Protein AF-A0AAU2CHW8-F1 (afdb_monomer)

Solvent-accessible surface area (backbone atoms only — not comparable to full-atom values): 8306 Å² total; per-residue (Å²): 137,83,78,81,57,78,67,52,57,54,48,60,49,63,42,51,40,64,53,56,62,88,56,48,46,66,52,32,71,72,36,57,70,58,35,53,54,50,44,50,54,51,46,71,40,58,71,28,59,105,87,46,70,62,48,74,72,49,54,31,36,37,32,44,43,29,50,51,45,27,52,49,20,48,76,70,69,36,61,70,60,23,45,52,32,44,45,32,25,34,56,43,38,39,75,64,69,38,67,74,27,50,69,57,46,53,64,48,59,35,68,33,52,74,67,54,24,51,49,53,20,53,46,29,53,78,30,35,64,28,18,44,79,45,44,76,43,38,78,37,83,78,31,37,70,55,40,19,48,20,19,44,63,37,60,56,133

Structure (mmCIF, N/CA/C/O backbone):
data_AF-A0AAU2CHW8-F1
#
_entry.id   AF-A0AAU2CHW8-F1
#
loop_
_atom_site.group_PDB
_atom_site.id
_atom_site.type_symbol
_atom_site.label_atom_id
_atom_site.label_alt_id
_atom_site.label_comp_id
_atom_site.label_asym_id
_atom_site.label_entity_id
_atom_site.label_seq_id
_atom_site.pdbx_PDB_ins_code
_atom_site.Cartn_x
_atom_site.Cartn_y
_atom_site.Cartn_z
_atom_site.occupancy
_atom_site.B_iso_or_equiv
_atom_site.auth_seq_id
_atom_site.auth_comp_id
_atom_site.auth_asym_id
_atom_site.auth_atom_id
_atom_site.pdbx_PDB_model_num
ATOM 1 N N . MET A 1 1 ? 31.850 2.167 -10.866 1.00 32.88 1 MET A N 1
ATOM 2 C CA . MET A 1 1 ? 30.755 1.998 -11.837 1.00 32.88 1 MET A CA 1
ATOM 3 C C . MET A 1 1 ? 30.370 0.536 -11.796 1.00 32.88 1 MET A C 1
ATOM 5 O O . MET A 1 1 ? 31.093 -0.278 -12.354 1.00 32.88 1 MET A O 1
ATOM 9 N N . ALA A 1 2 ? 29.361 0.201 -10.999 1.00 36.66 2 ALA A N 1
ATOM 10 C CA . ALA A 1 2 ? 28.801 -1.142 -10.957 1.00 36.66 2 ALA A CA 1
ATOM 11 C C . ALA A 1 2 ? 27.561 -1.095 -11.848 1.00 36.66 2 ALA A C 1
ATOM 13 O O . ALA A 1 2 ? 26.618 -0.382 -11.526 1.00 36.66 2 ALA A O 1
ATOM 14 N N . GLY A 1 3 ? 27.641 -1.730 -13.015 1.00 34.09 3 GLY A N 1
ATOM 15 C CA . GLY A 1 3 ? 26.483 -1.918 -13.877 1.00 34.09 3 GLY A CA 1
ATOM 16 C C . GLY A 1 3 ? 25.624 -3.019 -13.276 1.00 34.09 3 GLY A C 1
ATOM 17 O O . GLY A 1 3 ? 26.113 -4.141 -13.137 1.00 34.09 3 GLY A O 1
ATOM 18 N N . GLY A 1 4 ? 24.390 -2.680 -12.900 1.00 43.09 4 GLY A N 1
ATOM 19 C CA . GLY A 1 4 ? 23.334 -3.674 -12.732 1.00 43.09 4 GLY A CA 1
ATOM 20 C C . GLY A 1 4 ? 23.182 -4.420 -14.053 1.00 43.09 4 GLY A C 1
ATOM 21 O O . GLY A 1 4 ? 23.253 -3.811 -15.126 1.00 43.09 4 GLY A O 1
ATOM 22 N N . HIS A 1 5 ? 23.120 -5.745 -13.993 1.00 44.09 5 HIS A N 1
ATOM 23 C CA . HIS A 1 5 ? 23.019 -6.546 -15.201 1.00 44.09 5 HIS A CA 1
ATOM 24 C C . HIS A 1 5 ? 21.601 -6.372 -15.775 1.00 44.09 5 HIS A C 1
ATOM 26 O O . HIS A 1 5 ? 20.646 -6.350 -15.009 1.00 44.09 5 HIS A O 1
ATOM 32 N N . PRO A 1 6 ? 21.411 -6.322 -17.105 1.00 43.66 6 PRO A N 1
ATOM 33 C CA . PRO A 1 6 ? 20.080 -6.237 -17.730 1.00 43.66 6 PRO A CA 1
ATOM 34 C C . PRO A 1 6 ? 19.120 -7.369 -17.321 1.00 43.66 6 PRO A C 1
ATOM 36 O O . PRO A 1 6 ? 17.905 -7.238 -17.419 1.00 43.66 6 PRO A O 1
ATOM 39 N N . GLU A 1 7 ? 19.677 -8.491 -16.862 1.00 49.03 7 GLU A N 1
ATOM 40 C CA . GLU A 1 7 ? 18.938 -9.642 -16.336 1.00 49.03 7 GLU A CA 1
ATOM 41 C C . GLU A 1 7 ? 18.292 -9.341 -14.972 1.00 49.03 7 GLU A C 1
ATOM 43 O O . GLU A 1 7 ? 17.272 -9.940 -14.636 1.00 49.03 7 GLU A O 1
ATOM 48 N N . ASP A 1 8 ? 18.815 -8.369 -14.216 1.00 52.50 8 ASP A N 1
ATOM 49 C CA . ASP A 1 8 ? 18.234 -7.939 -12.945 1.00 52.50 8 ASP A CA 1
ATOM 50 C C . ASP A 1 8 ? 16.863 -7.283 -13.183 1.00 52.50 8 ASP A C 1
ATOM 52 O O . ASP A 1 8 ? 15.917 -7.575 -12.460 1.00 52.50 8 ASP A O 1
ATOM 56 N N . TYR A 1 9 ? 16.678 -6.509 -14.254 1.00 48.00 9 TYR A N 1
ATOM 57 C CA . TYR A 1 9 ? 15.407 -5.839 -14.557 1.00 48.00 9 TYR A CA 1
ATOM 58 C C . TYR A 1 9 ? 14.233 -6.810 -14.796 1.00 48.00 9 TYR A C 1
ATOM 60 O O . TYR A 1 9 ? 13.176 -6.697 -14.163 1.00 48.00 9 TYR A O 1
ATOM 68 N N . GLU A 1 10 ? 14.417 -7.808 -15.672 1.00 49.16 10 GLU A N 1
ATOM 69 C CA . GLU A 1 10 ? 13.383 -8.821 -15.944 1.00 49.16 10 GLU A CA 1
ATOM 70 C C . GLU A 1 10 ? 13.081 -9.673 -14.701 1.00 49.16 10 GLU A C 1
ATOM 72 O O . GLU A 1 10 ? 11.930 -10.067 -14.482 1.00 49.16 10 GLU A O 1
ATOM 77 N N . ILE A 1 11 ? 14.087 -9.914 -13.853 1.00 52.34 11 ILE A N 1
ATOM 78 C CA . ILE A 1 11 ? 13.945 -10.682 -12.611 1.00 52.34 11 ILE A CA 1
ATOM 79 C C . ILE A 1 11 ? 13.248 -9.859 -11.511 1.00 52.34 11 ILE A C 1
ATOM 81 O O . ILE A 1 11 ? 12.414 -10.402 -10.786 1.00 52.34 11 ILE A O 1
ATOM 85 N N . HIS A 1 12 ? 13.521 -8.560 -11.385 1.00 52.84 12 HIS A N 1
ATOM 86 C CA . HIS A 1 12 ? 13.036 -7.762 -10.253 1.00 52.84 12 HIS A CA 1
ATOM 87 C C . HIS A 1 12 ? 11.622 -7.215 -10.470 1.00 52.84 12 HIS A C 1
ATOM 89 O O . HIS A 1 12 ? 10.838 -7.192 -9.532 1.00 52.84 12 HIS A O 1
ATOM 95 N N . VAL A 1 13 ? 11.234 -6.834 -11.687 1.00 57.09 13 VAL A N 1
ATOM 96 C CA . VAL A 1 13 ? 9.884 -6.283 -11.926 1.00 57.09 13 VAL A CA 1
ATOM 97 C C . VAL A 1 13 ? 8.957 -7.344 -12.525 1.00 57.09 13 VAL A C 1
ATOM 99 O O . VAL A 1 13 ? 7.836 -7.544 -12.055 1.00 57.09 13 VAL A O 1
ATOM 102 N N . GLY A 1 14 ? 9.442 -8.089 -13.522 1.00 56.78 14 GLY A N 1
ATOM 103 C CA . GLY A 1 14 ? 8.642 -9.068 -14.260 1.00 56.78 14 GLY A CA 1
ATOM 104 C C . GLY A 1 14 ? 8.413 -10.396 -13.530 1.00 56.78 14 GLY A C 1
ATOM 105 O O . GLY A 1 14 ? 7.336 -10.983 -13.663 1.00 56.78 14 GLY A O 1
ATOM 106 N N . VAL A 1 15 ? 9.397 -10.890 -12.766 1.00 58.00 15 VAL A N 1
ATOM 107 C CA . VAL A 1 15 ? 9.295 -12.172 -12.037 1.00 58.00 15 VAL A CA 1
ATOM 108 C C . VAL A 1 15 ? 8.753 -11.988 -10.615 1.00 58.00 15 VAL A C 1
ATOM 110 O O . VAL A 1 15 ? 7.908 -12.786 -10.208 1.00 58.00 15 VAL A O 1
ATOM 113 N N . LEU A 1 16 ? 9.141 -10.934 -9.880 1.00 60.88 16 LEU A N 1
ATOM 114 C CA . LEU A 1 16 ? 8.608 -10.679 -8.527 1.00 60.88 16 LEU A CA 1
ATOM 115 C C . LEU A 1 16 ? 7.103 -10.400 -8.530 1.00 60.88 16 LEU A C 1
ATOM 117 O O . LEU A 1 16 ? 6.380 -10.999 -7.742 1.00 60.88 16 LEU A O 1
ATOM 121 N N . ALA A 1 17 ? 6.597 -9.609 -9.480 1.00 61.16 17 ALA A N 1
ATOM 122 C CA . ALA A 1 17 ? 5.157 -9.363 -9.611 1.00 61.16 17 ALA A CA 1
ATOM 123 C C . ALA A 1 17 ? 4.343 -10.619 -9.994 1.00 61.16 17 ALA A C 1
ATOM 125 O O . ALA A 1 17 ? 3.111 -10.598 -9.988 1.00 61.16 17 ALA A O 1
ATOM 126 N N . ARG A 1 18 ? 5.019 -11.716 -10.358 1.00 64.88 18 ARG A N 1
ATOM 127 C CA . ARG A 1 18 ? 4.413 -13.009 -10.708 1.00 64.88 18 ARG A CA 1
ATOM 128 C C . ARG A 1 18 ? 4.633 -14.083 -9.642 1.00 64.88 18 ARG A C 1
ATOM 130 O O . ARG A 1 18 ? 4.143 -15.198 -9.817 1.00 64.88 18 ARG A O 1
ATOM 137 N N . LEU A 1 19 ? 5.361 -13.777 -8.567 1.00 68.50 19 LEU A N 1
ATOM 138 C CA . LEU A 1 19 ? 5.589 -14.707 -7.467 1.00 68.50 19 LEU A CA 1
ATOM 139 C C . LEU A 1 19 ? 4.326 -14.845 -6.616 1.00 68.50 19 LEU A C 1
ATOM 141 O O . LEU A 1 19 ? 3.732 -13.861 -6.180 1.00 68.50 19 LEU A O 1
ATOM 145 N N . ASP A 1 20 ? 3.931 -16.094 -6.374 1.00 72.25 20 ASP A N 1
ATOM 146 C CA . ASP A 1 20 ? 2.780 -16.422 -5.537 1.00 72.25 20 ASP A CA 1
ATOM 147 C C . ASP A 1 20 ? 3.011 -15.931 -4.100 1.00 72.25 20 ASP A C 1
ATOM 149 O O . ASP A 1 20 ? 4.027 -16.248 -3.473 1.00 72.25 20 ASP A O 1
ATOM 153 N N . ILE A 1 21 ? 2.041 -15.191 -3.561 1.00 74.25 21 ILE A N 1
ATOM 154 C CA . ILE A 1 21 ? 2.066 -14.659 -2.197 1.00 74.25 21 ILE A CA 1
ATOM 155 C C . ILE A 1 21 ? 2.241 -15.760 -1.145 1.00 74.25 21 ILE A C 1
ATOM 157 O O . ILE A 1 21 ? 2.927 -15.556 -0.147 1.00 74.25 21 ILE A O 1
ATOM 161 N N . GLN A 1 22 ? 1.695 -16.955 -1.400 1.00 73.50 22 GLN A N 1
ATOM 162 C CA . GLN A 1 22 ? 1.808 -18.107 -0.498 1.00 73.50 22 GLN A CA 1
ATOM 163 C C . GLN A 1 22 ? 3.248 -18.625 -0.374 1.00 73.50 22 GLN A C 1
ATOM 165 O O . GLN A 1 22 ? 3.569 -19.361 0.558 1.00 73.50 22 GLN A O 1
ATOM 170 N N . GLN A 1 23 ? 4.123 -18.245 -1.307 1.00 78.06 23 GLN A N 1
ATOM 171 C CA . GLN A 1 23 ? 5.549 -18.556 -1.278 1.00 78.06 23 GLN A CA 1
ATOM 172 C C . GLN A 1 23 ? 6.377 -17.335 -0.875 1.00 78.06 23 GLN A C 1
ATOM 174 O O . GLN A 1 23 ? 7.314 -17.472 -0.088 1.00 78.06 23 GLN A O 1
ATOM 179 N N . ALA A 1 24 ? 6.022 -16.152 -1.384 1.00 80.25 24 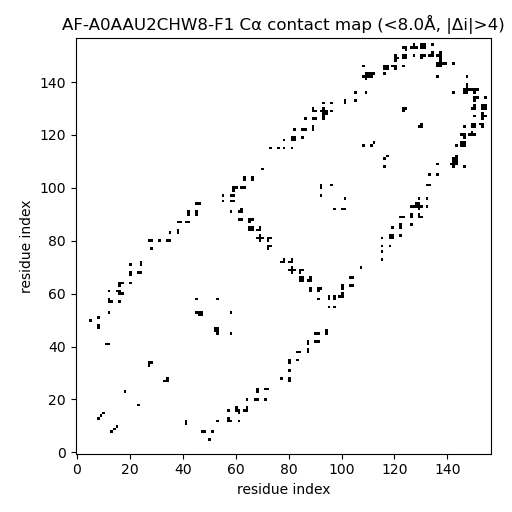ALA A N 1
ATOM 180 C CA . ALA A 1 24 ? 6.747 -14.913 -1.140 1.00 80.25 24 ALA A CA 1
ATOM 181 C C . ALA A 1 24 ? 6.646 -14.444 0.318 1.00 80.25 24 ALA A C 1
ATOM 183 O O . ALA A 1 24 ? 7.680 -14.184 0.927 1.00 80.25 24 ALA A O 1
ATOM 184 N N . GLY A 1 25 ? 5.443 -14.405 0.904 1.00 80.44 25 GLY A N 1
ATOM 185 C CA . GLY A 1 25 ? 5.237 -13.938 2.282 1.00 80.44 25 GLY A CA 1
ATOM 186 C C . GLY A 1 25 ? 6.107 -14.690 3.300 1.00 80.44 25 GLY A C 1
ATOM 187 O O . GLY A 1 25 ? 6.966 -14.076 3.933 1.00 80.44 25 GLY A O 1
ATOM 188 N N . PRO A 1 26 ? 6.005 -16.032 3.381 1.00 83.50 26 PRO A N 1
ATOM 189 C CA . PRO A 1 26 ? 6.829 -16.824 4.296 1.00 83.50 26 PRO A CA 1
ATOM 190 C C . PRO A 1 26 ? 8.336 -16.783 4.002 1.00 83.50 26 PRO A C 1
ATOM 192 O O . PRO A 1 26 ? 9.145 -17.114 4.871 1.00 83.50 26 PRO A O 1
ATOM 195 N N . ALA A 1 27 ? 8.742 -16.477 2.765 1.00 82.62 27 ALA A N 1
ATOM 196 C CA . ALA A 1 27 ? 10.153 -16.331 2.417 1.00 82.62 27 ALA A CA 1
ATOM 197 C C . ALA A 1 27 ? 10.722 -15.002 2.931 1.00 82.62 27 ALA A C 1
ATOM 199 O O . ALA A 1 27 ? 11.821 -15.007 3.481 1.00 82.62 27 ALA A O 1
ATOM 200 N N . LEU A 1 28 ? 9.963 -13.910 2.806 1.00 82.38 28 LEU A N 1
ATOM 201 C CA . LEU A 1 28 ? 10.346 -12.589 3.310 1.00 82.38 28 LEU A CA 1
ATOM 202 C C . LEU A 1 28 ? 10.374 -12.552 4.841 1.00 82.38 28 LEU A C 1
ATOM 204 O O . LEU A 1 28 ? 11.334 -12.056 5.418 1.00 82.38 28 LEU A O 1
ATOM 208 N N . GLU A 1 29 ? 9.386 -13.164 5.496 1.00 83.12 29 GLU A N 1
ATOM 209 C CA . GLU A 1 29 ? 9.333 -13.278 6.963 1.00 83.12 29 GLU A CA 1
ATOM 210 C C . GLU A 1 29 ? 10.542 -14.052 7.529 1.00 83.12 29 GLU A C 1
ATOM 212 O O . GLU A 1 29 ? 11.044 -13.764 8.615 1.00 83.12 29 GLU A O 1
ATOM 217 N N . ARG A 1 30 ? 11.054 -15.046 6.785 1.00 87.31 30 ARG A N 1
ATOM 218 C CA . ARG A 1 30 ? 12.186 -15.878 7.226 1.00 87.31 30 ARG A CA 1
ATOM 219 C C . ARG A 1 30 ? 13.524 -15.137 7.202 1.00 87.31 30 ARG A C 1
ATOM 221 O O . ARG A 1 30 ? 14.404 -15.486 7.991 1.00 87.31 30 ARG A O 1
ATOM 228 N N . ASP A 1 31 ? 13.694 -14.176 6.300 1.00 86.25 31 ASP A N 1
ATOM 229 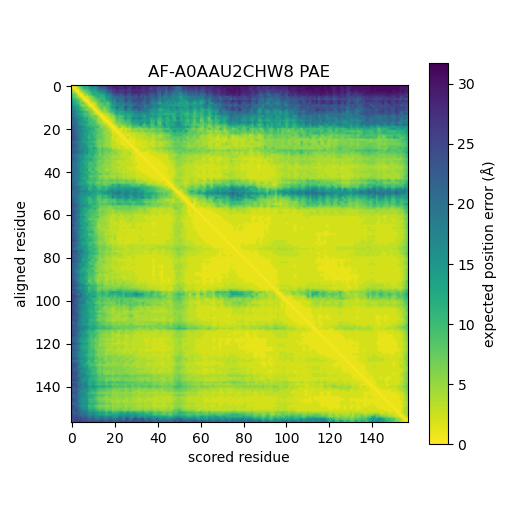C CA . ASP A 1 31 ? 14.916 -13.378 6.176 1.00 86.25 31 ASP A CA 1
ATOM 230 C C . ASP A 1 31 ? 14.575 -11.884 6.027 1.00 86.25 31 ASP A C 1
ATOM 232 O O . ASP A 1 31 ? 14.549 -11.355 4.911 1.00 86.25 31 ASP A O 1
ATOM 236 N N . PRO A 1 32 ? 14.338 -11.182 7.153 1.00 84.38 32 PRO A N 1
ATOM 237 C CA . PRO A 1 32 ? 13.968 -9.769 7.136 1.00 84.38 32 PRO A CA 1
ATOM 238 C C . PRO A 1 32 ? 15.019 -8.877 6.466 1.00 84.38 32 PRO A C 1
ATOM 240 O O . PRO A 1 32 ? 14.681 -7.914 5.784 1.00 84.38 32 PRO A O 1
ATOM 243 N N . ALA A 1 33 ? 16.310 -9.201 6.605 1.00 82.50 33 ALA A N 1
ATOM 244 C CA . ALA A 1 33 ? 17.376 -8.416 5.985 1.00 82.50 33 ALA A CA 1
ATOM 245 C C . ALA A 1 33 ? 17.326 -8.526 4.455 1.00 82.50 33 ALA A C 1
ATOM 247 O O . ALA A 1 33 ? 17.457 -7.520 3.751 1.00 82.50 33 ALA A O 1
ATOM 248 N N . GLN A 1 34 ? 17.096 -9.736 3.940 1.00 82.00 34 GLN A N 1
ATOM 249 C CA . GLN A 1 34 ? 16.883 -9.946 2.515 1.00 82.00 34 GLN A CA 1
ATOM 250 C C . GLN A 1 34 ? 15.577 -9.300 2.037 1.00 82.00 34 GLN A C 1
ATOM 252 O O . GLN A 1 34 ? 15.568 -8.707 0.958 1.00 82.00 34 GLN A O 1
ATOM 257 N N . ALA A 1 35 ? 14.506 -9.355 2.834 1.00 84.81 35 ALA A N 1
ATOM 258 C CA . ALA A 1 35 ? 13.232 -8.718 2.515 1.00 84.81 35 ALA A CA 1
ATOM 259 C C . ALA A 1 35 ? 13.369 -7.197 2.367 1.00 84.81 35 ALA A C 1
ATOM 261 O O . ALA A 1 35 ? 12.996 -6.657 1.326 1.00 84.81 35 ALA A O 1
ATOM 262 N N . HIS A 1 36 ? 13.990 -6.519 3.337 1.00 83.69 36 HIS A N 1
ATOM 263 C CA . HIS A 1 36 ? 14.272 -5.083 3.243 1.00 83.69 36 HIS A CA 1
ATOM 264 C C . HIS A 1 36 ? 15.150 -4.755 2.034 1.00 83.69 36 HIS A C 1
ATOM 266 O O . HIS A 1 36 ? 14.871 -3.806 1.305 1.00 83.69 36 HIS A O 1
ATOM 272 N N . SER A 1 37 ? 16.199 -5.545 1.776 1.00 82.88 37 SER A N 1
ATOM 273 C CA . SER A 1 37 ? 17.054 -5.321 0.605 1.00 82.88 37 SER A CA 1
ATOM 274 C C . SER A 1 37 ? 16.277 -5.451 -0.705 1.00 82.88 37 SER A C 1
ATOM 276 O O . SER A 1 37 ? 16.517 -4.675 -1.628 1.00 82.88 37 SER A O 1
ATOM 278 N N . LEU A 1 38 ? 15.360 -6.418 -0.793 1.00 85.94 38 LEU A N 1
ATOM 279 C CA . LEU A 1 38 ? 14.534 -6.648 -1.972 1.00 85.94 38 LEU A CA 1
ATOM 280 C C . LEU A 1 38 ? 13.528 -5.514 -2.187 1.00 85.94 38 LEU A C 1
ATOM 282 O O . LEU A 1 38 ? 13.440 -4.980 -3.288 1.00 85.94 3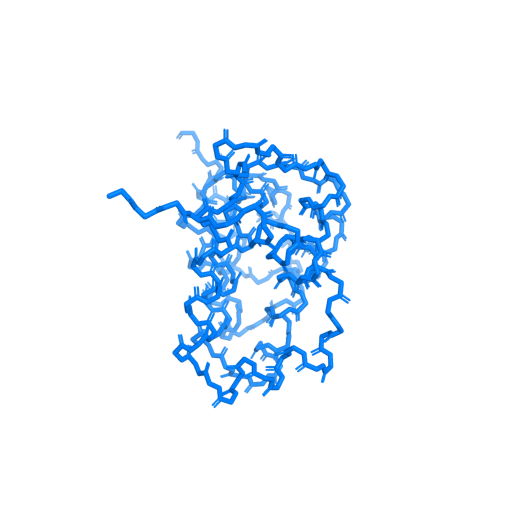8 LEU A O 1
ATOM 286 N N . LEU A 1 39 ? 12.786 -5.140 -1.144 1.00 88.56 39 LEU A N 1
ATOM 287 C CA . LEU A 1 39 ? 11.765 -4.091 -1.198 1.00 88.56 39 LEU A CA 1
ATOM 288 C C . LEU A 1 39 ? 12.377 -2.720 -1.500 1.00 88.56 39 LEU A C 1
ATOM 290 O O . LEU A 1 39 ? 11.840 -1.964 -2.312 1.00 88.56 39 LEU A O 1
ATOM 294 N N . ARG A 1 40 ? 13.555 -2.436 -0.936 1.00 86.12 40 ARG A N 1
ATOM 295 C CA . ARG A 1 40 ? 14.322 -1.230 -1.250 1.00 86.12 40 ARG A CA 1
ATOM 296 C C . ARG A 1 40 ? 14.812 -1.216 -2.692 1.00 86.12 40 ARG A C 1
ATOM 298 O O . ARG A 1 40 ? 14.617 -0.220 -3.381 1.00 86.12 40 ARG A O 1
ATOM 305 N N . ALA A 1 41 ? 15.400 -2.318 -3.162 1.00 84.44 41 ALA A N 1
ATOM 306 C CA . ALA A 1 41 ? 15.817 -2.432 -4.556 1.00 84.44 41 ALA A CA 1
ATOM 307 C C . ALA A 1 41 ? 14.616 -2.246 -5.495 1.00 84.44 41 ALA A C 1
ATOM 309 O O . ALA A 1 41 ? 14.716 -1.535 -6.488 1.00 84.44 41 ALA A O 1
ATOM 310 N N . LEU A 1 42 ? 13.456 -2.811 -5.157 1.00 85.12 42 LEU A N 1
ATOM 311 C CA . LEU A 1 42 ? 12.235 -2.642 -5.938 1.00 85.12 42 LEU A CA 1
ATOM 312 C C . LEU A 1 42 ? 11.745 -1.185 -5.941 1.00 85.12 42 LEU A C 1
ATOM 314 O O . LEU A 1 42 ? 11.324 -0.695 -6.983 1.00 85.12 42 LEU A O 1
ATOM 318 N N . ALA A 1 43 ? 11.824 -0.468 -4.817 1.00 86.56 43 ALA A N 1
ATOM 319 C CA . ALA A 1 43 ? 11.490 0.959 -4.757 1.00 86.56 43 ALA A CA 1
ATOM 320 C C . ALA A 1 43 ? 12.412 1.813 -5.646 1.00 86.56 43 ALA A C 1
ATOM 322 O O . ALA A 1 43 ? 11.943 2.732 -6.313 1.00 86.56 43 ALA A O 1
ATOM 323 N N . GLU A 1 44 ? 13.708 1.490 -5.697 1.00 85.75 44 GLU A N 1
ATOM 324 C CA . GLU A 1 44 ? 14.698 2.203 -6.519 1.00 85.75 44 GLU A CA 1
ATOM 325 C C . GLU A 1 44 ? 14.467 2.030 -8.032 1.00 85.75 44 GLU A C 1
ATOM 327 O O . GLU A 1 44 ? 14.885 2.885 -8.807 1.00 85.75 44 GLU A O 1
ATOM 332 N N . HIS A 1 45 ? 13.755 0.979 -8.453 1.00 84.00 45 HIS A N 1
ATOM 333 C CA . HIS A 1 45 ? 13.458 0.684 -9.862 1.00 84.00 45 HIS A CA 1
ATOM 334 C C . HIS A 1 45 ? 12.050 1.123 -10.299 1.00 84.00 45 HIS A C 1
ATOM 336 O O . HIS A 1 45 ? 11.533 0.619 -11.297 1.00 84.00 45 HIS A O 1
ATOM 342 N N . VAL A 1 46 ? 11.411 2.052 -9.578 1.00 82.38 46 VAL A N 1
ATOM 343 C CA . VAL A 1 46 ? 10.036 2.497 -9.875 1.00 82.38 46 VAL A CA 1
ATOM 344 C C . VAL A 1 46 ? 9.874 3.075 -11.288 1.00 82.38 46 VAL A C 1
ATOM 346 O O . VAL A 1 46 ? 8.873 2.795 -11.945 1.00 82.38 46 VAL A O 1
ATOM 349 N N . ASP A 1 47 ? 10.868 3.809 -11.791 1.00 78.75 47 ASP A N 1
ATOM 350 C CA . ASP A 1 47 ? 10.878 4.356 -13.159 1.00 78.75 47 ASP A CA 1
ATOM 351 C C . ASP A 1 47 ? 11.546 3.407 -14.176 1.00 78.75 47 ASP A C 1
ATOM 353 O O . ASP A 1 47 ? 11.545 3.649 -15.387 1.00 78.75 47 ASP A O 1
ATOM 357 N N . GLY A 1 48 ? 12.077 2.287 -13.688 1.00 73.00 48 GLY A N 1
ATOM 358 C CA . GLY A 1 48 ? 12.951 1.377 -14.413 1.00 73.00 48 GLY A CA 1
ATOM 359 C C . GLY A 1 48 ? 14.431 1.668 -14.190 1.00 73.00 48 GLY A C 1
ATOM 360 O O . GLY A 1 48 ? 14.804 2.267 -13.185 1.00 73.00 48 GLY A O 1
ATOM 361 N N . ASP A 1 49 ? 15.276 1.193 -15.102 1.00 72.56 49 ASP A N 1
ATOM 362 C CA . ASP A 1 49 ? 16.723 1.430 -15.075 1.00 72.56 49 ASP A CA 1
ATOM 363 C C . ASP A 1 49 ? 17.174 2.282 -16.277 1.00 72.56 49 ASP A C 1
ATOM 365 O O . ASP A 1 49 ? 16.374 2.658 -17.136 1.00 72.56 49 ASP A O 1
ATOM 369 N N . ASP A 1 50 ? 18.476 2.574 -16.364 1.00 63.59 50 ASP A N 1
ATOM 370 C CA . ASP A 1 50 ? 19.073 3.360 -17.458 1.00 63.59 50 ASP A CA 1
ATOM 371 C C . ASP A 1 50 ? 18.826 2.763 -18.866 1.00 63.59 50 ASP A C 1
ATOM 373 O O . ASP A 1 50 ? 19.097 3.410 -19.882 1.00 63.59 50 ASP A O 1
ATOM 377 N N . THR A 1 51 ? 18.338 1.523 -18.948 1.00 62.53 51 THR A N 1
ATOM 378 C CA . THR A 1 51 ? 18.149 0.749 -20.178 1.00 62.53 51 THR A CA 1
ATOM 379 C C . THR A 1 51 ? 16.702 0.325 -20.453 1.00 62.53 51 THR A C 1
ATOM 381 O O . THR A 1 51 ? 16.366 0.092 -21.617 1.00 62.53 51 THR A O 1
ATOM 384 N N . HIS A 1 52 ? 15.830 0.279 -19.444 1.00 65.25 52 HIS A N 1
ATOM 385 C CA . HIS A 1 52 ? 14.463 -0.225 -19.548 1.00 65.25 52 HIS A CA 1
ATOM 386 C C . HIS A 1 52 ? 13.488 0.605 -18.715 1.00 65.25 52 HIS A C 1
ATOM 388 O O . HIS A 1 52 ? 13.579 0.653 -17.493 1.00 65.25 52 HIS A O 1
ATOM 394 N N . MET A 1 53 ? 12.483 1.187 -19.375 1.00 70.31 53 MET A N 1
ATOM 395 C CA . MET A 1 53 ? 11.358 1.822 -18.685 1.00 70.31 53 MET A CA 1
ATOM 396 C C . MET A 1 53 ? 10.341 0.775 -18.243 1.00 70.31 53 MET A C 1
ATOM 398 O O . MET A 1 53 ? 9.921 -0.063 -19.052 1.00 70.31 53 MET A O 1
ATOM 402 N N . VAL A 1 54 ? 9.894 0.879 -16.989 1.00 74.94 54 VAL A N 1
ATOM 403 C CA . VAL A 1 54 ? 8.769 0.092 -16.462 1.00 74.94 54 VAL A CA 1
ATOM 404 C C . VAL A 1 54 ? 7.554 0.235 -17.374 1.00 74.94 54 VAL A C 1
ATOM 406 O O . VAL A 1 54 ? 7.172 1.324 -17.802 1.00 74.94 54 VAL A O 1
ATOM 409 N N . GLN A 1 55 ? 6.954 -0.903 -17.715 1.00 77.44 55 GLN A N 1
ATOM 410 C CA . GLN A 1 55 ? 5.722 -0.917 -18.484 1.00 77.44 55 GLN A CA 1
ATOM 411 C C . GLN A 1 55 ? 4.536 -0.683 -17.552 1.00 77.44 55 GLN A C 1
ATOM 413 O O . GLN A 1 55 ? 4.467 -1.228 -16.453 1.00 77.44 55 GLN A O 1
ATOM 418 N N . PHE A 1 56 ? 3.545 0.063 -18.035 1.00 71.88 56 PHE A N 1
ATOM 419 C CA . PHE A 1 56 ? 2.339 0.412 -17.278 1.00 71.88 56 PHE A CA 1
ATOM 420 C C . PHE A 1 56 ? 1.634 -0.822 -16.669 1.00 71.88 56 PHE A C 1
ATOM 422 O O . PHE A 1 56 ? 1.177 -0.798 -15.530 1.00 71.88 56 PHE A O 1
ATOM 429 N N . GLY A 1 57 ? 1.581 -1.937 -17.409 1.00 73.81 57 GLY A N 1
ATOM 430 C CA . GLY A 1 57 ? 0.995 -3.190 -16.917 1.00 73.81 57 GLY A CA 1
ATOM 431 C C . GLY A 1 57 ? 1.811 -3.873 -15.815 1.00 73.81 57 GLY A C 1
ATOM 432 O O . GLY A 1 57 ? 1.225 -4.458 -14.904 1.00 73.81 57 GLY A O 1
ATOM 433 N N . ASP A 1 58 ? 3.137 -3.761 -15.869 1.00 80.00 58 ASP A N 1
ATOM 434 C CA . ASP A 1 58 ? 4.031 -4.343 -14.869 1.00 80.00 58 ASP A CA 1
ATOM 435 C C . ASP A 1 58 ? 4.000 -3.524 -13.575 1.00 80.00 58 ASP A C 1
ATOM 437 O O . ASP A 1 58 ? 3.915 -4.102 -12.495 1.00 80.00 58 ASP A O 1
ATOM 441 N N . ALA A 1 59 ? 3.922 -2.191 -13.674 1.00 83.56 59 ALA A N 1
ATOM 442 C CA . ALA A 1 59 ? 3.709 -1.322 -12.517 1.00 83.56 59 ALA A CA 1
ATOM 443 C C . ALA A 1 59 ? 2.441 -1.698 -11.741 1.00 83.56 59 ALA A C 1
ATOM 445 O O . ALA A 1 59 ? 2.476 -1.862 -10.522 1.00 83.56 59 ALA A O 1
ATOM 446 N N . ALA A 1 60 ? 1.321 -1.914 -12.439 1.00 84.56 60 ALA A N 1
ATOM 447 C CA . ALA A 1 60 ? 0.089 -2.352 -11.790 1.00 84.56 60 ALA A CA 1
ATOM 448 C C . ALA A 1 60 ? 0.247 -3.713 -11.091 1.00 84.56 60 ALA A C 1
ATOM 450 O O . ALA A 1 60 ? -0.275 -3.901 -9.992 1.00 84.56 60 ALA A O 1
ATOM 451 N N . ALA A 1 61 ? 0.958 -4.657 -11.713 1.00 85.56 61 ALA A N 1
ATOM 452 C CA . ALA A 1 61 ? 1.199 -5.974 -11.135 1.00 85.56 61 ALA A CA 1
ATOM 453 C C . ALA A 1 61 ? 2.077 -5.893 -9.875 1.00 85.56 61 ALA A C 1
ATOM 455 O O . ALA A 1 61 ? 1.743 -6.521 -8.872 1.00 85.56 61 ALA A O 1
ATOM 456 N N . VAL A 1 62 ? 3.131 -5.071 -9.893 1.00 87.88 62 VAL A N 1
ATOM 457 C CA . VAL A 1 62 ? 3.998 -4.823 -8.731 1.00 87.88 62 VAL A CA 1
ATOM 458 C C . VAL A 1 62 ? 3.207 -4.227 -7.572 1.00 87.88 62 VAL A C 1
ATOM 460 O O . VAL A 1 62 ? 3.276 -4.745 -6.460 1.00 87.88 62 VAL A O 1
ATOM 463 N N . VAL A 1 63 ? 2.405 -3.186 -7.815 1.00 91.19 63 VAL A N 1
ATOM 464 C CA . VAL A 1 63 ? 1.610 -2.556 -6.749 1.00 91.19 63 VAL A CA 1
ATOM 465 C C . VAL A 1 63 ? 0.601 -3.547 -6.154 1.00 91.19 63 VAL A C 1
ATOM 467 O O . VAL A 1 63 ? 0.428 -3.600 -4.937 1.00 91.19 63 VAL A O 1
ATOM 470 N N . ILE A 1 64 ? -0.056 -4.362 -6.988 1.00 90.50 64 ILE A N 1
ATOM 471 C CA . ILE A 1 64 ? -0.991 -5.394 -6.511 1.00 90.50 64 ILE A CA 1
ATOM 472 C C . ILE A 1 64 ? -0.259 -6.442 -5.666 1.00 90.50 64 ILE A C 1
ATOM 474 O O . ILE A 1 64 ? -0.750 -6.801 -4.597 1.00 90.50 64 ILE A O 1
ATOM 478 N N . TRP A 1 65 ? 0.914 -6.895 -6.110 1.00 91.38 65 TRP A N 1
ATOM 479 C CA . TRP A 1 65 ? 1.731 -7.847 -5.364 1.00 91.38 65 TRP A CA 1
ATOM 480 C C . TRP A 1 65 ? 2.178 -7.274 -4.012 1.00 91.38 65 TRP A C 1
ATOM 482 O O . TRP A 1 65 ? 1.999 -7.922 -2.986 1.00 91.38 65 TRP A O 1
ATOM 492 N N . LEU A 1 66 ? 2.651 -6.025 -3.972 1.00 93.19 66 LEU A N 1
ATOM 493 C CA . LEU A 1 66 ? 3.036 -5.345 -2.730 1.00 93.19 66 LEU A CA 1
ATOM 494 C C . LEU A 1 66 ? 1.860 -5.180 -1.765 1.00 93.19 66 LEU A C 1
ATOM 496 O O . LEU A 1 66 ? 2.014 -5.397 -0.563 1.00 93.19 66 LEU A O 1
ATOM 500 N N . ARG A 1 67 ? 0.664 -4.873 -2.279 1.00 94.38 67 ARG A N 1
ATOM 501 C CA . ARG A 1 67 ? -0.566 -4.866 -1.477 1.00 94.38 67 ARG A CA 1
ATOM 502 C C . ARG A 1 67 ? -0.831 -6.236 -0.854 1.00 94.38 67 ARG A C 1
ATOM 504 O O . ARG A 1 67 ? -1.272 -6.304 0.291 1.00 94.38 67 ARG A O 1
ATOM 511 N N . ASP A 1 68 ? -0.605 -7.322 -1.589 1.00 93.06 68 ASP A N 1
ATOM 512 C CA . ASP A 1 68 ? -0.813 -8.679 -1.076 1.00 93.06 68 ASP A CA 1
ATOM 513 C C . ASP A 1 68 ? 0.240 -9.063 -0.023 1.00 93.06 68 ASP A C 1
ATOM 515 O O . ASP A 1 68 ? -0.108 -9.709 0.966 1.00 93.06 68 ASP A O 1
ATOM 519 N N . ILE A 1 69 ? 1.484 -8.587 -0.157 1.00 92.69 69 ILE A N 1
ATOM 520 C CA . ILE A 1 69 ? 2.524 -8.695 0.884 1.00 92.69 69 ILE A CA 1
ATOM 521 C C . ILE A 1 69 ? 2.125 -7.913 2.138 1.00 92.69 69 ILE A C 1
ATOM 523 O O . ILE A 1 69 ? 2.222 -8.447 3.240 1.00 92.69 69 ILE A O 1
ATOM 527 N N . CYS A 1 70 ? 1.600 -6.694 1.987 1.00 94.56 70 CYS A N 1
ATOM 528 C CA . CYS A 1 70 ? 1.091 -5.915 3.115 1.00 94.56 70 CYS A CA 1
ATOM 529 C C . CYS A 1 70 ? -0.065 -6.637 3.823 1.00 94.56 70 CYS A C 1
ATOM 531 O O . CYS A 1 70 ? -0.118 -6.676 5.049 1.00 94.56 70 CYS A O 1
ATOM 533 N N . ALA A 1 71 ? -0.993 -7.232 3.067 1.00 93.81 71 ALA A N 1
ATOM 534 C CA . ALA A 1 71 ? -2.086 -8.010 3.644 1.00 93.81 71 ALA A CA 1
ATOM 535 C C . ALA A 1 71 ? -1.566 -9.229 4.426 1.00 93.81 71 ALA A C 1
ATOM 537 O O . ALA A 1 71 ? -1.991 -9.441 5.557 1.00 93.81 71 ALA A O 1
ATOM 538 N N . TYR A 1 72 ? -0.605 -9.972 3.862 1.00 93.12 72 TYR A N 1
ATOM 539 C CA . TYR A 1 72 ? 0.051 -11.085 4.551 1.00 93.12 72 TYR A CA 1
ATOM 540 C C . TYR A 1 72 ? 0.727 -10.629 5.851 1.00 93.12 72 TYR A C 1
ATOM 542 O O . TYR A 1 72 ? 0.478 -11.200 6.908 1.00 93.12 72 TYR A O 1
ATOM 550 N N . ALA A 1 73 ? 1.544 -9.577 5.795 1.00 93.25 73 ALA A N 1
ATOM 551 C CA . ALA A 1 73 ? 2.263 -9.061 6.957 1.00 93.25 73 ALA A CA 1
ATOM 552 C C . ALA A 1 73 ? 1.300 -8.592 8.062 1.00 93.25 73 ALA A C 1
ATOM 554 O O . ALA A 1 73 ? 1.495 -8.908 9.236 1.00 93.25 73 ALA A O 1
ATOM 555 N N . ALA A 1 74 ? 0.207 -7.920 7.686 1.00 94.31 74 ALA A N 1
ATOM 556 C CA . ALA A 1 74 ? -0.839 -7.514 8.618 1.00 94.31 74 ALA A CA 1
ATOM 557 C C . ALA A 1 74 ? -1.524 -8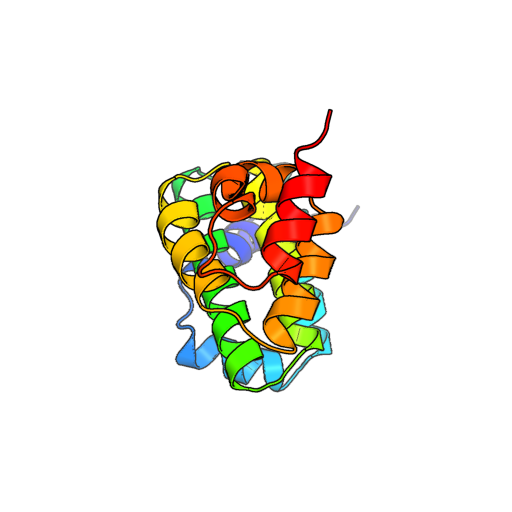.711 9.301 1.00 94.31 74 ALA A C 1
ATOM 559 O O . ALA A 1 74 ? -1.723 -8.675 10.517 1.00 94.31 74 ALA A O 1
ATOM 560 N N . ASP A 1 75 ? -1.838 -9.775 8.554 1.00 93.56 75 ASP A N 1
ATOM 561 C CA . ASP A 1 75 ? -2.435 -11.001 9.104 1.00 93.56 75 ASP A CA 1
ATOM 562 C C . ASP A 1 75 ? -1.478 -11.718 10.075 1.00 93.56 75 ASP A C 1
ATOM 564 O O . ASP A 1 75 ? -1.909 -12.285 11.083 1.00 93.56 75 ASP A O 1
ATOM 568 N N . GLN A 1 76 ? -0.172 -11.643 9.810 1.00 93.56 76 GLN A N 1
ATOM 569 C CA . GLN A 1 76 ? 0.883 -12.233 10.637 1.00 93.56 76 GLN A CA 1
ATOM 570 C C . GLN A 1 76 ? 1.327 -11.342 11.810 1.00 93.56 76 GLN A C 1
ATOM 572 O O . GLN A 1 76 ? 2.117 -11.783 12.645 1.00 93.56 76 GLN A O 1
ATOM 577 N N . CYS A 1 77 ? 0.801 -10.117 11.916 1.00 94.25 77 CYS A N 1
ATOM 578 C CA . CYS A 1 77 ? 1.273 -9.081 12.843 1.00 94.25 77 CYS A CA 1
ATOM 579 C C . CYS A 1 77 ? 2.761 -8.710 12.674 1.00 94.25 77 CYS A C 1
ATOM 581 O O . CYS A 1 77 ? 3.401 -8.276 13.636 1.00 94.25 77 CYS A O 1
ATOM 583 N N . ASP A 1 78 ? 3.313 -8.885 11.473 1.00 94.38 78 ASP A N 1
ATOM 584 C CA . ASP A 1 78 ? 4.673 -8.473 11.127 1.00 94.38 78 ASP A CA 1
ATOM 585 C C . ASP A 1 78 ? 4.661 -7.003 10.686 1.00 94.38 78 ASP A C 1
ATOM 587 O O . ASP A 1 78 ? 4.436 -6.666 9.520 1.00 94.38 78 ASP A O 1
ATOM 591 N N . TRP A 1 79 ? 4.818 -6.108 11.659 1.00 94.81 79 TRP A N 1
ATOM 592 C CA . TRP A 1 79 ? 4.698 -4.668 11.431 1.00 94.81 79 TRP A CA 1
ATOM 593 C C . TRP A 1 79 ? 5.884 -4.077 10.673 1.00 94.81 79 TRP A C 1
ATOM 595 O O . TRP A 1 79 ? 5.674 -3.147 9.899 1.00 94.81 79 TRP A O 1
ATOM 605 N N . ASP A 1 80 ? 7.080 -4.645 10.835 1.00 93.06 80 ASP A N 1
ATOM 606 C CA . ASP A 1 80 ? 8.286 -4.191 10.139 1.00 93.06 80 ASP A CA 1
ATOM 607 C C . ASP A 1 80 ? 8.177 -4.515 8.638 1.00 93.06 80 ASP A C 1
ATOM 609 O O . ASP A 1 80 ? 8.420 -3.656 7.785 1.00 93.06 80 ASP A O 1
ATOM 613 N N . LEU A 1 81 ? 7.718 -5.730 8.297 1.00 92.81 81 LEU A N 1
ATOM 614 C CA . LEU A 1 81 ? 7.457 -6.105 6.906 1.00 92.81 81 LEU A CA 1
ATOM 615 C C . LEU A 1 81 ? 6.291 -5.310 6.308 1.00 92.81 81 LEU A C 1
ATOM 617 O O . LEU A 1 81 ? 6.358 -4.913 5.143 1.00 92.81 81 LEU A O 1
ATOM 621 N N . LEU A 1 82 ? 5.227 -5.069 7.085 1.00 96.25 82 LEU A N 1
ATOM 622 C CA . LEU A 1 82 ? 4.098 -4.251 6.642 1.00 96.25 82 LEU A CA 1
ATOM 623 C C . LEU A 1 82 ? 4.542 -2.823 6.307 1.00 96.25 82 LEU A C 1
ATOM 625 O O . LEU A 1 82 ? 4.142 -2.301 5.270 1.00 96.25 82 LEU A O 1
ATOM 629 N N . GLU A 1 83 ? 5.338 -2.195 7.171 1.00 95.44 83 GLU A N 1
ATOM 630 C CA . GLU A 1 83 ? 5.817 -0.824 6.984 1.00 95.44 83 GLU A CA 1
ATOM 631 C C . GLU A 1 83 ? 6.679 -0.700 5.722 1.00 95.44 83 GLU A C 1
ATOM 633 O O . GLU A 1 83 ? 6.385 0.129 4.857 1.00 95.44 83 GLU A O 1
ATOM 638 N N . GLU A 1 84 ? 7.680 -1.569 5.559 1.00 94.62 84 GLU A N 1
ATOM 639 C CA . GLU A 1 84 ? 8.564 -1.534 4.390 1.00 94.62 84 GLU A CA 1
ATOM 640 C C . GLU A 1 84 ? 7.793 -1.817 3.092 1.00 94.62 84 GLU A C 1
ATOM 642 O O . GLU A 1 84 ? 7.910 -1.072 2.117 1.00 94.62 84 GLU A O 1
ATOM 647 N N . A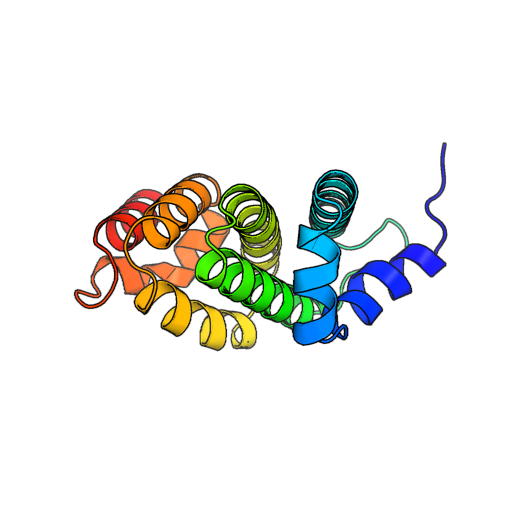LA A 1 85 ? 6.950 -2.856 3.076 1.00 94.94 85 ALA A N 1
ATOM 648 C CA . ALA A 1 85 ? 6.165 -3.191 1.892 1.00 94.94 85 ALA A CA 1
ATOM 649 C C . ALA A 1 85 ? 5.180 -2.070 1.533 1.00 94.94 85 ALA A C 1
ATOM 651 O O . ALA A 1 85 ? 4.982 -1.782 0.349 1.00 94.94 85 ALA A O 1
ATOM 652 N N . ALA A 1 86 ? 4.593 -1.403 2.532 1.00 96.38 86 ALA A N 1
ATOM 653 C CA . ALA A 1 86 ? 3.696 -0.278 2.316 1.00 96.38 86 ALA A CA 1
ATOM 654 C C . ALA A 1 86 ? 4.441 0.949 1.773 1.00 96.38 86 ALA A C 1
ATOM 656 O O . ALA A 1 86 ? 3.905 1.629 0.897 1.00 96.38 86 ALA A O 1
ATOM 657 N N . HIS A 1 87 ? 5.668 1.221 2.229 1.00 96.25 87 HIS A N 1
ATOM 658 C CA . HIS A 1 87 ? 6.510 2.267 1.645 1.00 96.25 87 HIS A CA 1
ATOM 659 C C . HIS A 1 87 ? 6.778 2.004 0.166 1.00 96.25 87 HIS A C 1
ATOM 661 O O . HIS A 1 87 ? 6.491 2.869 -0.664 1.00 96.25 87 HIS A O 1
ATOM 667 N N . THR A 1 88 ? 7.239 0.800 -0.181 1.00 94.56 88 THR A N 1
ATOM 668 C CA . THR A 1 88 ? 7.466 0.422 -1.580 1.00 94.56 88 THR A CA 1
ATOM 669 C C . THR A 1 88 ? 6.169 0.510 -2.388 1.00 94.56 88 THR A C 1
ATOM 671 O O . THR A 1 88 ? 6.164 1.068 -3.484 1.00 94.56 88 THR A O 1
ATOM 674 N N . MET A 1 89 ? 5.044 0.027 -1.847 1.00 95.12 89 MET A N 1
ATOM 675 C CA . MET A 1 89 ? 3.739 0.090 -2.515 1.00 95.12 89 MET A CA 1
ATOM 676 C C . MET A 1 89 ? 3.343 1.532 -2.831 1.00 95.12 89 MET A C 1
ATOM 678 O O . MET A 1 89 ? 2.929 1.819 -3.951 1.00 95.12 89 MET A O 1
ATOM 682 N N . CYS A 1 90 ? 3.474 2.439 -1.862 1.00 94.50 90 CYS A N 1
ATOM 683 C CA . CYS A 1 90 ? 3.118 3.841 -2.036 1.00 94.50 90 CYS A CA 1
ATOM 684 C C . CYS A 1 90 ? 4.046 4.571 -3.010 1.00 94.50 90 CYS A C 1
ATOM 686 O O . CYS A 1 90 ? 3.558 5.395 -3.779 1.00 94.50 90 CYS A O 1
ATOM 688 N N . THR A 1 91 ? 5.340 4.238 -3.048 1.00 93.50 91 THR A N 1
ATOM 689 C CA . THR A 1 91 ? 6.259 4.758 -4.072 1.00 93.50 91 THR A CA 1
ATOM 690 C C . THR A 1 91 ? 5.793 4.379 -5.477 1.00 93.50 91 THR A C 1
ATOM 692 O O . THR A 1 91 ? 5.703 5.238 -6.352 1.00 93.50 91 THR A O 1
ATOM 695 N N . TRP A 1 92 ? 5.434 3.112 -5.688 1.00 92.38 92 TRP A N 1
ATOM 696 C CA . TRP A 1 92 ? 4.975 2.636 -6.992 1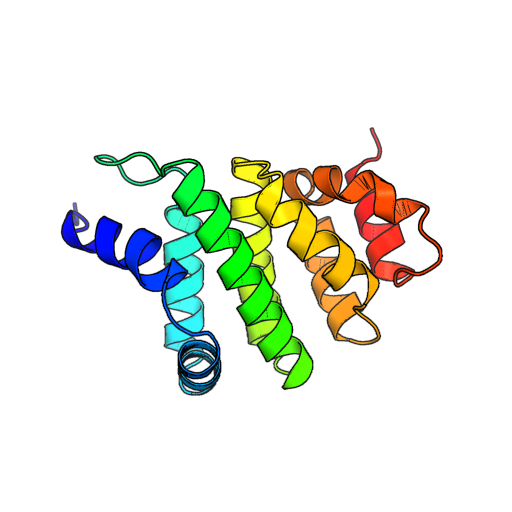.00 92.38 92 TRP A CA 1
ATOM 697 C C . TRP A 1 92 ? 3.585 3.164 -7.372 1.00 92.38 92 TRP A C 1
ATOM 699 O O . TRP A 1 92 ? 3.374 3.559 -8.518 1.00 92.38 92 TRP A O 1
ATOM 709 N N . ASP A 1 93 ? 2.641 3.206 -6.428 1.00 91.75 93 ASP A N 1
ATOM 710 C CA . ASP A 1 93 ? 1.301 3.755 -6.662 1.00 91.75 93 ASP A CA 1
ATOM 711 C C . ASP A 1 93 ? 1.359 5.252 -6.999 1.00 91.75 93 ASP A C 1
ATOM 713 O O . ASP A 1 93 ? 0.759 5.679 -7.984 1.00 91.75 93 ASP A O 1
ATOM 717 N N . GLY A 1 94 ? 2.145 6.025 -6.241 1.00 89.31 94 GLY A N 1
ATOM 718 C CA . GLY A 1 94 ? 2.327 7.462 -6.448 1.00 89.31 94 GLY A CA 1
ATOM 719 C C . GLY A 1 94 ? 2.949 7.811 -7.803 1.00 89.31 94 GLY A C 1
ATOM 720 O O . GLY A 1 94 ? 2.567 8.811 -8.404 1.00 89.31 94 GLY A O 1
ATOM 721 N N . ALA A 1 95 ? 3.868 6.982 -8.306 1.00 88.00 95 ALA A N 1
ATOM 722 C CA . ALA A 1 95 ? 4.526 7.212 -9.592 1.00 88.00 95 ALA A CA 1
ATOM 723 C C . ALA A 1 95 ? 3.639 6.874 -10.803 1.00 88.00 95 ALA A C 1
ATOM 725 O O . ALA A 1 95 ? 3.712 7.548 -11.831 1.00 88.00 95 ALA A O 1
ATOM 726 N N . TRP A 1 96 ? 2.800 5.837 -10.699 1.00 86.38 96 TRP A N 1
ATOM 727 C CA . TRP A 1 96 ? 2.116 5.263 -11.864 1.00 86.38 96 TRP A CA 1
ATOM 728 C C . TRP A 1 96 ? 0.594 5.470 -11.915 1.00 86.38 96 TRP A C 1
ATOM 730 O O . TRP A 1 96 ? 0.023 5.233 -12.980 1.00 86.38 96 TRP A O 1
ATOM 740 N N . ASP A 1 97 ? -0.059 5.871 -10.814 1.00 84.00 97 ASP A N 1
ATOM 741 C CA . ASP A 1 97 ? -1.522 6.087 -10.683 1.00 84.00 97 ASP A CA 1
ATOM 742 C C . ASP A 1 97 ? -2.363 5.028 -11.426 1.00 84.00 97 ASP A C 1
ATOM 744 O O . ASP A 1 97 ? -3.131 5.281 -12.362 1.00 84.00 97 ASP A O 1
ATOM 748 N N . GLN A 1 98 ? -2.160 3.768 -11.039 1.00 81.06 98 GLN A N 1
ATOM 749 C CA . GLN A 1 98 ? -2.752 2.622 -11.721 1.00 81.06 98 GLN A CA 1
ATOM 750 C C . GLN A 1 98 ? -4.183 2.363 -11.248 1.00 81.06 98 GLN A C 1
ATOM 752 O O . GLN A 1 98 ? -4.417 1.879 -10.139 1.00 81.06 98 GLN A O 1
ATOM 757 N N . TRP A 1 99 ? -5.165 2.556 -12.134 1.00 82.88 99 TRP A N 1
ATOM 758 C CA . TRP A 1 99 ? -6.579 2.308 -11.815 1.00 82.88 99 TRP A CA 1
ATOM 759 C C . TRP A 1 99 ? -6.857 0.880 -11.307 1.00 82.88 99 TRP A C 1
ATOM 761 O O . TRP A 1 99 ? -7.635 0.680 -10.370 1.00 82.88 99 TRP A O 1
ATOM 771 N N . SER A 1 100 ? -6.230 -0.131 -11.916 1.00 81.69 100 SER A N 1
ATOM 772 C CA . SER A 1 100 ? -6.398 -1.541 -11.533 1.00 81.69 100 SER A CA 1
ATOM 773 C C . SER A 1 100 ? -5.838 -1.841 -10.141 1.00 81.69 100 SER A C 1
ATOM 775 O O . SER A 1 100 ? -6.472 -2.578 -9.383 1.00 81.69 100 SER A O 1
ATOM 777 N N . ALA A 1 101 ? -4.703 -1.238 -9.783 1.00 84.12 101 ALA A N 1
ATOM 778 C CA . ALA A 1 101 ? -4.111 -1.358 -8.457 1.00 84.12 101 ALA A CA 1
ATOM 779 C C . ALA A 1 101 ? -4.968 -0.634 -7.411 1.00 84.12 101 ALA A C 1
ATOM 781 O O . ALA A 1 101 ? -5.370 -1.231 -6.408 1.00 84.12 101 ALA A O 1
ATOM 782 N N . ARG A 1 102 ? -5.400 0.598 -7.703 1.00 87.38 102 ARG A N 1
ATOM 783 C CA . ARG A 1 102 ? -6.299 1.376 -6.841 1.00 87.38 102 ARG A CA 1
ATOM 784 C C . ARG A 1 102 ? -7.596 0.634 -6.510 1.00 87.38 102 ARG A C 1
ATOM 786 O O . ARG A 1 102 ? -8.056 0.683 -5.365 1.00 87.38 102 ARG A O 1
ATOM 793 N N . ALA A 1 103 ? -8.166 -0.093 -7.475 1.00 87.44 103 ALA A N 1
ATOM 794 C CA . ALA A 1 103 ? -9.363 -0.915 -7.278 1.00 87.44 103 ALA A CA 1
ATOM 795 C C . ALA A 1 103 ? -9.159 -2.079 -6.284 1.00 87.44 103 ALA A C 1
ATOM 797 O O . ALA A 1 103 ? -10.132 -2.562 -5.702 1.00 87.44 103 ALA A O 1
ATOM 798 N N . LYS A 1 104 ? -7.914 -2.524 -6.066 1.00 88.44 104 LYS A N 1
ATOM 799 C CA . LYS A 1 104 ? -7.540 -3.579 -5.106 1.00 88.44 104 LYS A CA 1
ATOM 800 C C . LYS A 1 104 ? -7.102 -3.027 -3.750 1.00 88.44 104 LYS A C 1
ATOM 802 O O . LYS A 1 104 ? -7.433 -3.616 -2.719 1.00 88.44 104 LYS A O 1
ATOM 807 N N . ILE A 1 105 ? -6.398 -1.899 -3.747 1.00 91.62 105 ILE A N 1
ATOM 808 C CA . ILE A 1 105 ? -5.896 -1.245 -2.532 1.00 91.62 105 ILE A CA 1
ATOM 809 C C . ILE A 1 105 ? -7.043 -0.589 -1.765 1.00 91.62 105 ILE A C 1
ATOM 811 O O . ILE A 1 105 ? -7.142 -0.739 -0.554 1.00 91.62 105 ILE A O 1
ATOM 815 N N . THR A 1 106 ? -7.972 0.073 -2.458 1.00 92.75 106 THR A N 1
ATOM 816 C CA . THR A 1 106 ? -9.060 0.825 -1.811 1.00 92.75 106 THR A CA 1
ATOM 817 C C . THR A 1 106 ? -9.908 -0.034 -0.855 1.00 92.75 106 THR A C 1
ATOM 819 O O . THR A 1 106 ? -10.079 0.360 0.300 1.00 92.75 106 THR A O 1
ATOM 822 N N . PRO A 1 107 ? -10.444 -1.206 -1.262 1.00 94.00 107 PRO A N 1
ATOM 823 C CA . PRO A 1 107 ? -11.213 -2.047 -0.345 1.00 94.00 107 PRO A CA 1
ATOM 824 C C . PRO A 1 107 ? -10.366 -2.610 0.799 1.00 94.00 107 PRO A C 1
ATOM 826 O O . PRO A 1 107 ? -10.897 -2.839 1.879 1.00 94.00 107 PRO A O 1
ATOM 829 N N . TRP A 1 108 ? -9.069 -2.828 0.566 1.00 94.50 108 TRP A N 1
ATOM 830 C CA . TRP A 1 108 ? -8.140 -3.305 1.587 1.00 94.50 108 TRP A CA 1
ATOM 831 C C . TRP A 1 108 ? -7.878 -2.244 2.652 1.00 94.50 108 TRP A C 1
ATOM 833 O O . TRP A 1 108 ? -8.104 -2.516 3.823 1.00 94.50 108 TRP A O 1
ATOM 843 N N . LEU A 1 109 ? -7.538 -1.016 2.250 1.00 94.31 109 LEU A N 1
ATOM 844 C CA . LEU A 1 109 ? -7.377 0.121 3.162 1.00 94.31 109 LEU A CA 1
ATOM 845 C C . LEU A 1 109 ? -8.630 0.361 4.008 1.00 94.31 109 LEU A C 1
ATOM 847 O O . LEU A 1 109 ? -8.528 0.696 5.183 1.00 94.31 109 LEU A O 1
ATOM 851 N N . ARG A 1 110 ? -9.819 0.174 3.424 1.00 94.25 110 ARG A N 1
ATOM 852 C CA . ARG A 1 110 ? -11.089 0.273 4.154 1.00 94.25 110 ARG A CA 1
ATOM 853 C C . ARG A 1 110 ? -11.244 -0.817 5.221 1.00 94.25 110 ARG A C 1
ATOM 855 O O . ARG A 1 110 ? -11.874 -0.556 6.236 1.00 94.25 110 ARG A O 1
ATOM 862 N N . ALA A 1 111 ? -10.720 -2.015 4.973 1.00 94.44 111 ALA A N 1
ATOM 863 C CA . ALA A 1 111 ? -10.822 -3.162 5.873 1.00 94.44 111 ALA A CA 1
ATOM 864 C C . ALA A 1 111 ? -9.717 -3.206 6.943 1.00 94.44 111 ALA A C 1
ATOM 866 O O . ALA A 1 111 ? -9.810 -4.016 7.860 1.00 94.44 111 ALA A O 1
ATOM 867 N N . LEU A 1 112 ? -8.674 -2.377 6.825 1.00 94.06 112 LEU A N 1
ATOM 868 C CA . LEU A 1 112 ? -7.623 -2.288 7.833 1.00 94.06 112 LEU A CA 1
ATOM 869 C C . LEU A 1 112 ? -8.166 -1.699 9.133 1.00 94.06 112 LEU A C 1
ATOM 871 O O . LEU A 1 112 ? -8.826 -0.660 9.142 1.00 94.06 112 LEU A O 1
ATOM 875 N N . GLU A 1 113 ? -7.795 -2.332 10.238 1.00 91.31 113 GLU A N 1
ATOM 876 C CA . GLU A 1 113 ? -8.142 -1.906 11.589 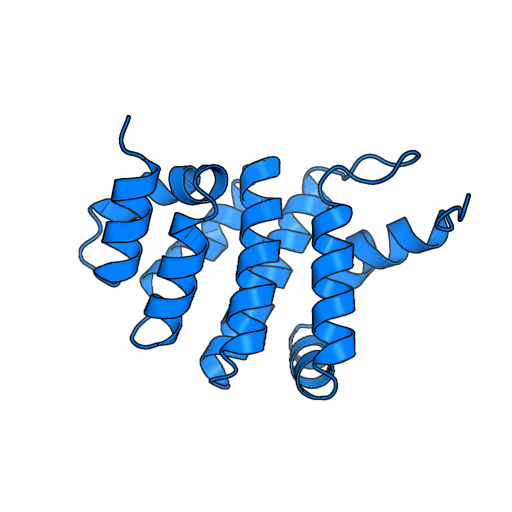1.00 91.31 113 GLU A CA 1
ATOM 877 C C . GLU A 1 113 ? -6.910 -1.988 12.501 1.00 91.31 113 GLU A C 1
ATOM 879 O O .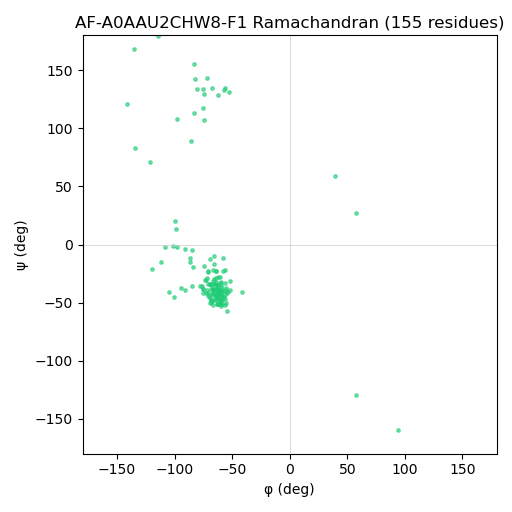 GLU A 1 113 ? -5.888 -2.593 12.164 1.00 91.31 113 GLU A O 1
ATOM 884 N N . SER A 1 114 ? -7.020 -1.408 13.697 1.00 93.38 114 SER A N 1
ATOM 885 C CA . SER A 1 114 ? -6.042 -1.571 14.780 1.00 93.38 114 SER A CA 1
ATOM 886 C C . SER A 1 114 ? -4.614 -1.150 14.382 1.00 93.38 114 SER A C 1
ATOM 888 O O . SER A 1 114 ? -4.414 -0.020 13.932 1.00 93.38 114 SER A O 1
ATOM 890 N N . GLU A 1 115 ? -3.609 -1.999 14.616 1.00 95.50 115 GLU A N 1
ATOM 891 C CA . GLU A 1 115 ? -2.199 -1.651 14.411 1.00 95.50 115 GLU A CA 1
ATOM 892 C C . GLU A 1 115 ? -1.842 -1.552 12.926 1.00 95.50 115 GLU A C 1
ATOM 894 O O . GLU A 1 115 ? -1.186 -0.598 12.516 1.00 95.50 115 GLU A O 1
ATOM 899 N N . ALA A 1 116 ? -2.382 -2.441 12.090 1.00 95.88 116 ALA A N 1
ATOM 900 C CA . ALA A 1 116 ? -2.183 -2.373 10.646 1.00 95.88 116 ALA A CA 1
ATOM 901 C C . ALA A 1 116 ? -2.688 -1.038 10.065 1.00 95.88 116 ALA A C 1
ATOM 903 O O . ALA A 1 116 ? -2.031 -0.426 9.222 1.00 95.88 116 ALA A O 1
ATOM 904 N N . ALA A 1 117 ? -3.819 -0.529 10.573 1.00 96.62 117 ALA A N 1
ATOM 905 C CA . ALA A 1 117 ? -4.312 0.797 10.207 1.00 96.62 117 ALA A CA 1
ATOM 906 C C . ALA A 1 117 ? -3.405 1.936 10.705 1.00 96.62 117 ALA A C 1
ATOM 908 O O . ALA A 1 117 ? -3.280 2.949 10.014 1.00 96.62 117 ALA A O 1
ATOM 909 N N . SER A 1 118 ? -2.761 1.798 11.872 1.00 97.50 118 SER A N 1
ATOM 910 C CA . SER A 1 118 ? -1.762 2.768 12.353 1.00 97.50 118 SER A CA 1
ATOM 911 C C . SER A 1 118 ? -0.556 2.846 11.428 1.00 97.50 118 SER A C 1
ATOM 913 O O . SER A 1 118 ? -0.198 3.953 11.020 1.00 97.50 118 SER A O 1
ATOM 915 N N . VAL A 1 119 ? 0.037 1.692 11.102 1.00 97.56 119 VAL A N 1
ATOM 916 C CA . VAL A 1 119 ? 1.228 1.585 10.247 1.00 97.56 119 VAL A CA 1
ATOM 917 C C . VAL A 1 119 ? 0.922 2.170 8.874 1.00 97.56 119 VAL A C 1
ATOM 919 O O . VAL A 1 119 ? 1.566 3.123 8.442 1.00 97.56 119 VAL A O 1
ATOM 922 N N . MET A 1 120 ? -0.158 1.712 8.239 1.00 97.25 120 MET A N 1
ATOM 923 C CA . MET A 1 120 ? -0.552 2.216 6.925 1.00 97.25 120 MET A CA 1
ATOM 924 C C . MET A 1 120 ? -0.856 3.721 6.946 1.00 97.25 120 MET A C 1
ATOM 926 O O . MET A 1 120 ? -0.495 4.447 6.022 1.00 97.25 120 MET A O 1
ATOM 930 N N . ALA A 1 121 ? -1.493 4.229 8.005 1.00 96.94 121 ALA A N 1
ATOM 931 C CA . ALA A 1 121 ? -1.737 5.661 8.141 1.00 96.94 121 ALA A CA 1
ATOM 932 C C . ALA A 1 121 ? -0.445 6.474 8.322 1.00 96.94 121 ALA A C 1
ATOM 934 O O . ALA A 1 121 ? -0.423 7.637 7.923 1.00 96.94 121 ALA A O 1
ATOM 935 N N . ALA A 1 122 ? 0.600 5.918 8.944 1.00 97.00 122 ALA A N 1
ATOM 936 C CA . ALA A 1 122 ? 1.911 6.560 9.022 1.00 97.00 122 ALA A CA 1
ATOM 937 C C . ALA A 1 122 ? 2.551 6.651 7.639 1.00 97.00 122 ALA A C 1
ATOM 939 O O . ALA A 1 122 ? 2.825 7.760 7.184 1.00 97.00 122 ALA A O 1
ATOM 940 N N . VAL A 1 123 ? 2.619 5.530 6.922 1.00 97.00 123 VAL A N 1
ATOM 941 C CA . VAL A 1 123 ? 3.159 5.477 5.560 1.00 97.00 123 VAL A CA 1
ATOM 942 C C . VAL A 1 123 ? 2.419 6.434 4.616 1.00 97.00 123 VAL A C 1
ATOM 944 O O . VAL A 1 123 ? 3.049 7.202 3.896 1.00 97.00 123 VAL A O 1
ATOM 947 N N . LEU A 1 124 ? 1.082 6.482 4.647 1.00 96.06 124 LEU A N 1
ATOM 948 C CA . LEU A 1 124 ? 0.299 7.397 3.798 1.00 96.06 124 LEU A CA 1
ATOM 949 C C . LEU A 1 124 ? 0.579 8.886 4.065 1.00 96.06 124 LEU A C 1
ATOM 951 O O . LEU A 1 124 ? 0.405 9.713 3.170 1.00 96.06 124 LEU A O 1
ATOM 955 N N . ARG A 1 125 ? 0.984 9.259 5.284 1.00 95.56 125 ARG A N 1
ATOM 956 C CA . ARG A 1 125 ? 1.379 10.650 5.574 1.00 95.56 125 ARG A CA 1
ATOM 957 C C . ARG A 1 125 ? 2.717 11.009 4.937 1.00 95.56 125 ARG A C 1
ATOM 959 O O . ARG A 1 125 ? 2.933 12.175 4.629 1.00 95.56 125 ARG A O 1
ATOM 966 N N . GLU A 1 126 ? 3.590 10.029 4.753 1.00 95.81 126 GLU A N 1
ATOM 967 C CA . GLU A 1 126 ? 4.918 10.212 4.164 1.00 95.81 126 GLU A CA 1
ATOM 968 C C . GLU A 1 126 ? 4.903 10.138 2.632 1.00 95.81 126 GLU A C 1
ATOM 970 O O . GLU A 1 126 ? 5.847 10.589 1.992 1.00 95.81 126 GLU A O 1
ATOM 975 N N . HIS A 1 127 ? 3.816 9.622 2.050 1.00 93.94 127 HIS A N 1
ATOM 976 C CA . HIS A 1 127 ? 3.636 9.445 0.605 1.00 93.94 127 HIS A CA 1
ATOM 977 C C . HIS A 1 127 ? 2.399 10.210 0.102 1.00 93.94 127 HIS A C 1
ATOM 979 O O . HIS A 1 127 ? 1.371 9.594 -0.210 1.00 93.94 127 HIS A O 1
ATOM 985 N N . PRO A 1 128 ? 2.442 11.555 0.052 1.00 92.62 128 PRO A N 1
ATOM 986 C CA . PRO A 1 128 ? 1.283 12.368 -0.303 1.00 92.62 128 PRO A CA 1
ATOM 987 C C . PRO A 1 128 ? 0.793 12.151 -1.740 1.00 92.62 128 PRO A C 1
ATOM 989 O O . PRO A 1 128 ? -0.403 12.295 -1.990 1.00 92.62 128 PRO A O 1
ATOM 992 N N . GLU A 1 129 ? 1.666 11.786 -2.677 1.00 91.69 129 GLU A N 1
ATOM 993 C CA . GLU A 1 129 ? 1.318 11.474 -4.068 1.00 91.69 129 GLU A CA 1
ATOM 994 C C . GLU A 1 129 ? 0.381 10.259 -4.133 1.00 91.69 129 GLU A C 1
ATOM 996 O O . GLU A 1 129 ? -0.718 10.352 -4.675 1.00 91.69 129 GLU A O 1
ATOM 1001 N N . SER A 1 130 ? 0.751 9.162 -3.468 1.00 92.56 130 SER A N 1
ATOM 1002 C CA . SER A 1 130 ? -0.096 7.967 -3.331 1.00 92.56 130 SER A CA 1
ATOM 1003 C C . SER A 1 130 ? -1.370 8.257 -2.529 1.00 92.56 130 SER A C 1
ATOM 1005 O O . SER A 1 130 ? -2.484 7.925 -2.940 1.00 92.56 130 SER A O 1
ATOM 1007 N N . ALA A 1 131 ? -1.261 8.968 -1.400 1.00 93.44 131 ALA A N 1
ATOM 1008 C CA . ALA A 1 131 ? -2.415 9.265 -0.552 1.00 93.44 131 ALA A CA 1
ATOM 1009 C C . ALA A 1 131 ? -3.520 10.059 -1.278 1.00 93.44 131 ALA A C 1
ATOM 1011 O O . ALA A 1 131 ? -4.708 9.851 -1.007 1.00 93.44 131 ALA A O 1
ATOM 1012 N N . GLN A 1 132 ? -3.161 10.927 -2.231 1.00 91.56 132 GLN A N 1
ATOM 1013 C CA . GLN A 1 132 ? -4.121 11.675 -3.048 1.00 91.56 132 GLN A CA 1
ATOM 1014 C C . GLN A 1 132 ? -5.012 10.768 -3.906 1.00 91.56 132 GLN A C 1
ATOM 1016 O O . GLN A 1 132 ? -6.216 11.041 -4.042 1.00 91.56 132 GLN A O 1
ATOM 1021 N N . HIS A 1 133 ? -4.485 9.644 -4.400 1.00 91.38 133 HIS A N 1
ATOM 1022 C CA . HIS A 1 133 ? -5.273 8.646 -5.127 1.00 91.38 133 HIS A CA 1
ATOM 1023 C C . HIS A 1 133 ? -6.389 8.069 -4.247 1.00 91.38 133 HIS A C 1
ATOM 1025 O O . HIS A 1 133 ? -7.477 7.737 -4.723 1.00 91.38 133 HIS A O 1
ATOM 1031 N N . PHE A 1 134 ?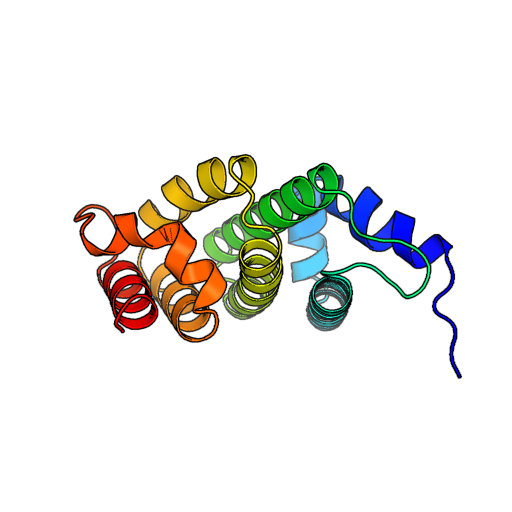 -6.202 8.046 -2.929 1.00 92.00 134 PHE A N 1
ATOM 1032 C CA . PHE A 1 134 ? -7.190 7.541 -1.980 1.00 92.00 134 PHE A CA 1
ATOM 1033 C C . PHE A 1 134 ? -8.039 8.629 -1.317 1.00 92.00 134 PHE A C 1
ATOM 1035 O O . PHE A 1 134 ? -8.786 8.305 -0.402 1.00 92.00 134 PHE A O 1
ATOM 1042 N N . SER A 1 135 ? -8.027 9.876 -1.808 1.00 92.38 135 SER A N 1
ATOM 1043 C CA . SER A 1 135 ? -8.783 11.032 -1.266 1.00 92.38 135 SER A CA 1
ATOM 1044 C C . SER A 1 135 ? -10.227 10.734 -0.834 1.00 92.38 135 SER A C 1
ATOM 1046 O O . SER A 1 135 ? -10.673 11.167 0.227 1.00 92.38 135 SER A O 1
ATOM 1048 N N . HIS A 1 136 ? -10.952 9.933 -1.612 1.00 90.69 136 HIS A N 1
ATOM 1049 C CA . HIS A 1 136 ? -12.315 9.492 -1.303 1.00 90.69 136 HIS A CA 1
ATOM 1050 C C . HIS A 1 136 ? -12.463 8.728 0.033 1.00 90.69 136 HIS A C 1
ATOM 1052 O O . HIS A 1 136 ? -13.554 8.716 0.603 1.00 90.69 136 HIS A O 1
ATOM 1058 N N . LEU A 1 137 ? -11.393 8.122 0.562 1.00 93.50 137 LEU A N 1
ATOM 1059 C CA . LEU A 1 137 ? -11.386 7.481 1.877 1.00 93.50 137 LEU A CA 1
ATOM 1060 C C . LEU A 1 137 ? -11.448 8.491 3.024 1.00 93.50 137 LEU A C 1
ATOM 1062 O O . LEU A 1 137 ? -11.910 8.123 4.096 1.00 93.50 137 LEU A O 1
ATOM 1066 N N . ALA A 1 138 ? -11.054 9.756 2.838 1.00 93.00 138 ALA A N 1
ATOM 1067 C CA . ALA A 1 138 ? -11.064 10.754 3.914 1.00 93.00 138 ALA A CA 1
ATOM 1068 C C . ALA A 1 138 ? -12.441 10.858 4.602 1.00 93.00 138 ALA A C 1
ATOM 1070 O O . ALA A 1 138 ? -12.550 10.930 5.838 1.00 93.00 138 ALA A O 1
ATOM 1071 N N . ASP A 1 139 ? -13.507 10.809 3.808 1.00 92.44 139 ASP A N 1
ATOM 1072 C CA . ASP A 1 139 ? -14.886 10.960 4.274 1.00 92.44 139 ASP A CA 1
ATOM 1073 C C . ASP A 1 139 ? -15.638 9.632 4.409 1.00 92.44 139 ASP A C 1
ATOM 1075 O O . ASP A 1 139 ? -16.772 9.603 4.898 1.00 92.44 139 ASP A O 1
ATOM 1079 N N . ASP A 1 140 ? -14.988 8.520 4.070 1.00 93.31 140 ASP A N 1
ATOM 1080 C CA . ASP A 1 140 ? -15.549 7.188 4.222 1.00 93.31 140 ASP A CA 1
ATOM 1081 C C . ASP A 1 140 ? -15.549 6.763 5.692 1.00 93.31 140 ASP A C 1
ATOM 1083 O O . ASP A 1 140 ? -14.519 6.447 6.277 1.00 93.31 140 ASP A O 1
ATOM 1087 N N . ARG A 1 141 ? -16.733 6.733 6.306 1.00 91.12 141 ARG A N 1
ATOM 1088 C CA . ARG A 1 141 ? -16.904 6.375 7.722 1.00 91.12 141 ARG A CA 1
ATOM 1089 C C . ARG A 1 141 ? -16.632 4.905 8.031 1.00 91.12 141 ARG A C 1
ATOM 1091 O O . ARG A 1 141 ? -16.574 4.571 9.208 1.00 91.12 141 ARG A O 1
ATOM 1098 N N . THR A 1 142 ? -16.528 4.055 7.013 1.00 92.75 142 THR A N 1
ATOM 1099 C CA . THR A 1 142 ? -16.234 2.629 7.188 1.00 92.75 142 THR A CA 1
ATOM 1100 C C . THR A 1 142 ? -14.741 2.348 7.319 1.00 92.75 142 THR A C 1
ATOM 1102 O O . THR A 1 142 ? -14.389 1.307 7.851 1.00 92.75 142 THR A O 1
ATOM 1105 N N . ALA A 1 143 ? -13.880 3.273 6.884 1.00 94.50 143 ALA A N 1
ATOM 1106 C CA . ALA A 1 143 ? -12.435 3.160 7.046 1.00 94.50 143 ALA A CA 1
ATOM 1107 C C . ALA A 1 143 ? -11.978 3.627 8.438 1.00 94.50 143 ALA A C 1
ATOM 1109 O O . ALA A 1 143 ? -12.611 4.488 9.066 1.00 94.50 143 ALA A O 1
ATOM 1110 N N . ASP A 1 144 ? -10.832 3.114 8.890 1.00 96.69 144 ASP A N 1
ATOM 1111 C CA . ASP A 1 144 ? -10.240 3.506 10.167 1.00 96.69 144 ASP A CA 1
ATOM 1112 C C . ASP A 1 144 ? -9.999 5.035 10.242 1.00 96.69 144 ASP A C 1
ATOM 1114 O O . ASP A 1 144 ? -9.472 5.636 9.293 1.00 96.69 144 ASP A O 1
ATOM 1118 N N . PRO A 1 145 ? -10.352 5.708 11.358 1.00 96.12 145 PRO A N 1
ATOM 1119 C CA . PRO A 1 145 ? -10.150 7.147 11.534 1.00 96.12 145 PRO A CA 1
ATOM 1120 C C . PRO A 1 145 ? -8.727 7.645 11.254 1.00 96.12 145 PRO A C 1
ATOM 1122 O O . PRO A 1 145 ? -8.570 8.780 10.797 1.00 96.12 145 PRO A O 1
ATOM 1125 N N . ARG A 1 146 ? -7.698 6.829 11.507 1.00 96.38 146 ARG A N 1
ATOM 1126 C CA . ARG A 1 146 ? -6.284 7.165 11.283 1.00 96.38 146 ARG A CA 1
ATOM 1127 C C . ARG A 1 146 ? -5.969 7.227 9.794 1.00 96.38 146 ARG A C 1
ATOM 1129 O O . ARG A 1 146 ? -5.357 8.202 9.361 1.00 96.38 146 ARG A O 1
ATOM 1136 N N . ILE A 1 147 ? -6.451 6.257 9.014 1.00 96.00 147 ILE A N 1
ATOM 1137 C CA . ILE A 1 147 ? -6.313 6.239 7.548 1.00 96.00 147 ILE A CA 1
ATOM 1138 C C . ILE A 1 147 ? -7.048 7.440 6.953 1.00 96.00 147 ILE A C 1
ATOM 1140 O O . ILE A 1 147 ? -6.477 8.212 6.185 1.00 96.00 147 ILE A O 1
ATOM 1144 N N . ARG A 1 148 ? -8.296 7.664 7.382 1.00 96.19 148 ARG A N 1
ATOM 1145 C CA . ARG A 1 148 ? -9.102 8.818 6.955 1.00 96.19 148 ARG A CA 1
ATOM 1146 C C . ARG A 1 148 ? -8.400 10.145 7.224 1.00 96.19 148 ARG A C 1
ATOM 1148 O O . ARG A 1 148 ? -8.469 11.064 6.410 1.00 96.19 148 ARG A O 1
ATOM 1155 N N . HIS A 1 149 ? -7.771 10.270 8.393 1.00 95.56 149 HIS A N 1
ATOM 1156 C CA . HIS A 1 149 ? -7.035 11.469 8.769 1.00 95.56 149 HIS A CA 1
ATOM 1157 C C . HIS A 1 149 ? -5.773 11.646 7.923 1.00 95.56 149 HIS A C 1
ATOM 1159 O O . HIS A 1 149 ? -5.597 12.732 7.382 1.00 95.56 149 HIS A O 1
ATOM 1165 N N . ALA A 1 150 ? -4.967 10.592 7.760 1.00 95.44 150 ALA A N 1
ATOM 1166 C CA . ALA A 1 150 ? -3.753 10.607 6.944 1.00 95.44 150 ALA A CA 1
ATOM 1167 C C . ALA A 1 150 ? -4.040 11.060 5.508 1.00 95.44 150 ALA A C 1
ATOM 1169 O O . ALA A 1 150 ? -3.442 12.019 5.031 1.00 95.44 150 ALA A O 1
ATOM 1170 N N . VAL A 1 151 ? -5.038 10.448 4.865 1.00 93.81 151 VAL A N 1
ATOM 1171 C CA . VAL A 1 151 ? -5.474 10.830 3.516 1.00 93.81 151 VAL A CA 1
ATOM 1172 C C . VAL A 1 151 ? -5.919 12.293 3.478 1.00 93.81 151 VAL A C 1
ATOM 1174 O O . VAL A 1 151 ? -5.480 13.048 2.617 1.00 93.81 151 VAL A O 1
ATOM 1177 N N . ARG A 1 152 ? -6.755 12.728 4.434 1.00 93.50 152 ARG A N 1
ATOM 1178 C CA . ARG A 1 152 ? -7.246 14.114 4.475 1.00 93.50 152 ARG A CA 1
ATOM 1179 C C . ARG A 1 152 ? -6.098 15.119 4.562 1.00 93.50 152 ARG A C 1
ATOM 1181 O O . ARG A 1 152 ? -6.133 16.121 3.854 1.00 93.50 152 ARG A O 1
ATOM 1188 N N . THR A 1 153 ? -5.108 14.869 5.417 1.00 91.12 153 THR A N 1
ATOM 1189 C CA . THR A 1 153 ? -3.965 15.775 5.597 1.00 91.12 153 THR A CA 1
ATOM 1190 C C . THR A 1 153 ? -3.049 15.811 4.382 1.00 91.12 153 THR A C 1
ATOM 1192 O O . THR A 1 153 ? -2.554 16.881 4.057 1.00 91.12 153 THR A O 1
ATOM 1195 N N . SER A 1 154 ? -2.883 14.691 3.676 1.00 83.31 154 SER A N 1
ATOM 1196 C CA . SER A 1 154 ? -2.064 14.626 2.459 1.00 83.31 154 SER A CA 1
ATOM 1197 C C . SER A 1 154 ? -2.728 15.285 1.243 1.00 83.31 154 SER A C 1
ATOM 1199 O O . SER A 1 154 ? -2.057 15.613 0.273 1.00 83.31 154 SER A O 1
ATOM 1201 N N . THR A 1 155 ? -4.048 15.490 1.289 1.00 71.56 155 THR A N 1
ATOM 1202 C CA . THR A 1 155 ? -4.827 16.168 0.232 1.00 71.56 155 THR A CA 1
ATOM 1203 C C . THR A 1 155 ? -5.113 17.645 0.518 1.00 71.56 155 THR A C 1
ATOM 1205 O O . THR A 1 155 ? -5.778 18.306 -0.281 1.00 71.56 155 THR A O 1
ATOM 1208 N N . ALA A 1 156 ? -4.690 18.156 1.677 1.00 62.84 156 ALA A N 1
ATOM 1209 C CA . ALA A 1 156 ? -4.908 19.550 2.036 1.00 62.84 156 ALA A CA 1
ATOM 1210 C C . ALA A 1 156 ? -3.941 20.460 1.243 1.00 62.84 156 ALA A C 1
ATOM 1212 O O . ALA A 1 156 ? -2.761 20.124 1.154 1.00 62.84 156 ALA A O 1
ATOM 1213 N N . PRO A 1 157 ? -4.430 21.571 0.655 1.00 54.88 157 PRO A N 1
ATOM 1214 C CA . PRO A 1 157 ? -3.617 22.505 -0.128 1.00 54.88 157 PRO A CA 1
ATOM 1215 C C . PRO A 1 157 ? -2.638 23.332 0.714 1.00 54.88 157 PRO A C 1
ATOM 1217 O O . PRO A 1 157 ? -2.897 23.519 1.928 1.00 54.88 157 PRO A O 1
#

pLDDT: mean 83.71, std 14.98, range [32.88, 97.56]

Sequence (157 aa):
MAGGHPEDYEIHVGVLARLDIQQAGPALERDPAQAHSLLRALAEHVDGDDTHMVQFGDAAAVVIWLRDICAYAADQCDWDLLEEAAHTMCTWDGAWDQWSARAKITPWLRALESEAASVMAAVLREHPESAQHFSHLADDRTADPRIRHAVRTSTAP

Radius of gyration: 15.26 Å; Cα contacts (8 Å, |Δi|>4): 209; chains: 1; bounding box: 48×41×35 Å

Foldseek 3Di:
DDDDDPVCQCCLQVVLLVDDLVPVLVVCVVPVVVVLVSLVVLLVQLQHDPVDGDDLVSLLSLLQSLLSSLVSCVVVVVLSSNLSSLLSSLSSCLVRVRPNSLVRVQVVQLPDDDVSVVSNLVSLLVRLSSLCSNLVLLPVPSGDPSSNVSSPVSPDD

Secondary structure (DSSP, 8-state):
--PPPHHHHIIIIIIGGGS-HHHHHHHHHH-HHHHHHHHHHHHHTTTB-SS-BPPHHHHHHHHHHHHHHHHHHHHHT-HHHHHHHHHHHHHHHHHH--HHHHHHHHHHHHH--HHHHHHHHHHHHH-HHHHHHTGGGTT-TTS-HHHHHHHHHHT--

Nearest PDB structures (foldseek):
  8fbj-assembly1_A  TM=3.530E-01  e=5.479E-01  synthetic construct
  3ltj-assembly1_A  TM=3.136E-01  e=2.781E+00  synthetic construct
  7kal-assembly1_F  TM=3.739E-01  e=5.973E+00  Thermomyces lanuginosus
  5l0w-assembly1_B  TM=3.489E-01  e=8.754E+00  Thermochaetoides thermophila

Mean predicted aligned error: 6.95 Å